Protein AF-A0AA41R376-F1 (afdb_monomer)

Solvent-accessible surface area (backbone atoms only — not comparable to full-atom values): 4554 Å² total; per-residue (Å²): 132,84,76,88,73,90,66,74,90,59,95,65,48,42,79,45,70,39,48,90,89,67,44,49,40,61,49,17,29,74,64,56,71,36,42,90,47,24,62,56,46,24,68,50,58,78,47,87,52,85,82,71,77,49,66,71,43,75,42,47,37,70,37,48,67,58,41,59,76,72,66,73,114

Nearest PDB structures (foldseek):
  8kea-assembly1_L  TM=8.767E-01  e=2.487E-04  unclassified Caudoviricetes
  8zex-assembly1_A  TM=9.099E-01  e=4.736E-04  Escherichia coli
  7b5h-assembly1_AK  TM=9.187E-01  e=6.772E-04  Nostoc sp. PCC 7120 = FACHB-418
  7aeb-assembly1_M  TM=9.172E-01  e=4.351E-03  Algoriphagus machipongonensis
  7au7-assembly1_A  TM=6.538E-01  e=1.349E-01  Medicago truncatula

pLDDT: mean 91.1, std 9.37, range [49.34, 98.12]

Secondary structure (DSSP, 8-state):
-PPPP-----TT-EEEE--TT--HHHHHHHHHS-GGGHHHHHHHTT-SSTT---TT-EEEE--HHHHHHHT--

Sequence (73 aa):
MRFPIDTSPRFDDRFHSVTDGDRLDLLAHRYLGEAKLWWLICDYNDIFFPLELTPGMLLRIPSMDHVSMHILD

Mean predicted aligned error: 3.49 Å

Organism: NCBI:txid2929485

Radius of gyration: 11.57 Å; Cα contacts (8 Å, |Δi|>4): 101; chains: 1; bounding box: 32×21×24 Å

Foldseek 3Di:
DADQAPLPDDPQKDKDFDDPPDFLLVVCCVQQVGSVCSVVQCSNQVNPDRPPDDGRDITI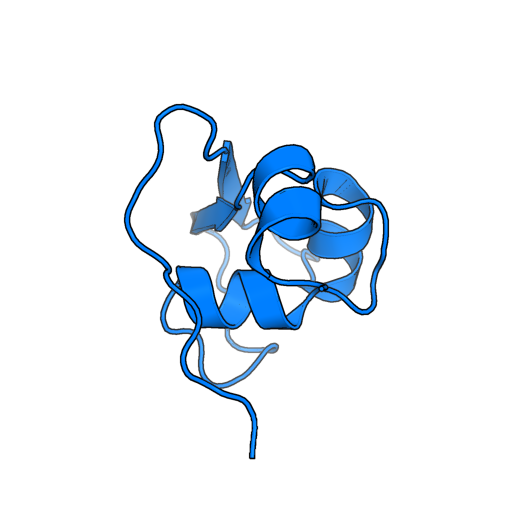HHHNVCCVPGPPD

Structure (mmCIF, N/CA/C/O backbone):
data_AF-A0AA41R376-F1
#
_entry.id   AF-A0AA41R376-F1
#
loop_
_atom_site.group_PDB
_atom_site.id
_atom_site.type_symbol
_atom_site.label_atom_id
_atom_site.label_alt_id
_atom_site.label_comp_id
_atom_site.label_asym_id
_atom_site.label_entity_id
_atom_site.label_seq_id
_atom_site.pdbx_PDB_ins_code
_atom_site.Cartn_x
_atom_site.Cartn_y
_atom_site.Cartn_z
_atom_site.occupancy
_atom_site.B_iso_or_equiv
_atom_site.auth_seq_id
_atom_site.auth_comp_id
_atom_site.auth_asym_id
_atom_site.auth_atom_id
_atom_site.pdbx_PDB_model_num
ATOM 1 N N . MET A 1 1 ? 16.201 -10.971 11.167 1.00 49.34 1 MET A N 1
ATOM 2 C CA . MET A 1 1 ? 16.002 -9.505 11.147 1.00 49.34 1 MET A CA 1
ATOM 3 C C . MET A 1 1 ? 15.854 -9.094 9.698 1.00 49.34 1 MET A C 1
ATOM 5 O O . MET A 1 1 ? 16.630 -9.586 8.889 1.00 49.34 1 MET A O 1
ATOM 9 N N . ARG A 1 2 ? 14.845 -8.285 9.361 1.00 63.50 2 ARG A N 1
ATOM 10 C CA . ARG A 1 2 ? 14.779 -7.642 8.042 1.00 63.50 2 ARG A CA 1
ATOM 11 C C . ARG A 1 2 ? 15.773 -6.486 8.027 1.00 63.50 2 ARG A C 1
ATOM 13 O O . ARG A 1 2 ? 15.925 -5.816 9.048 1.00 63.50 2 ARG A O 1
ATOM 20 N N . PHE A 1 3 ? 16.465 -6.295 6.910 1.00 69.50 3 PHE A N 1
ATOM 21 C CA . PHE A 1 3 ? 17.243 -5.081 6.708 1.00 69.50 3 PHE A CA 1
ATOM 22 C C . PHE A 1 3 ? 16.279 -3.907 6.507 1.00 69.50 3 PHE A C 1
ATOM 24 O O . PHE A 1 3 ? 15.213 -4.114 5.923 1.00 69.50 3 PHE A O 1
ATOM 31 N N . PRO A 1 4 ? 16.613 -2.704 7.001 1.00 74.75 4 PRO A N 1
ATOM 32 C CA . PRO A 1 4 ? 15.868 -1.504 6.650 1.00 74.75 4 PRO A CA 1
ATOM 33 C C . PRO A 1 4 ? 15.813 -1.372 5.128 1.00 74.75 4 PRO A C 1
ATOM 35 O O . PRO A 1 4 ? 16.852 -1.439 4.470 1.00 74.75 4 PRO A O 1
ATOM 38 N N . ILE A 1 5 ? 14.610 -1.222 4.584 1.00 86.00 5 ILE A N 1
ATOM 39 C CA . ILE A 1 5 ? 14.412 -0.952 3.161 1.00 86.00 5 ILE A CA 1
ATOM 40 C C . ILE A 1 5 ? 14.462 0.559 2.926 1.00 86.00 5 ILE A C 1
ATOM 42 O O . ILE A 1 5 ? 14.087 1.342 3.800 1.00 86.00 5 ILE A O 1
ATOM 46 N N . ASP A 1 6 ? 14.927 0.976 1.750 1.00 87.94 6 ASP A N 1
ATOM 47 C CA . ASP A 1 6 ? 14.834 2.375 1.342 1.00 87.94 6 ASP A CA 1
ATOM 48 C C . ASP A 1 6 ? 13.379 2.706 0.992 1.00 87.94 6 ASP A C 1
ATOM 50 O O . ASP A 1 6 ? 12.856 2.252 -0.022 1.00 87.94 6 ASP A O 1
ATOM 54 N N . THR A 1 7 ? 12.725 3.494 1.844 1.00 91.88 7 THR A N 1
ATOM 55 C CA . THR A 1 7 ? 11.358 3.988 1.627 1.00 91.88 7 THR A CA 1
ATOM 56 C C . THR A 1 7 ? 11.338 5.442 1.157 1.00 91.88 7 THR A C 1
ATOM 58 O O . THR A 1 7 ? 10.318 6.127 1.295 1.00 91.88 7 THR A O 1
ATOM 61 N N . SER A 1 8 ? 12.443 5.963 0.613 1.00 91.75 8 SER A N 1
ATOM 62 C CA . SER A 1 8 ? 12.489 7.331 0.088 1.00 91.75 8 SER A CA 1
ATOM 63 C C . SER A 1 8 ? 11.417 7.534 -0.994 1.00 91.75 8 SER A C 1
ATOM 65 O O . SER A 1 8 ? 11.228 6.647 -1.827 1.00 91.75 8 SER A O 1
ATOM 67 N N . PRO A 1 9 ? 10.686 8.669 -1.002 1.00 93.50 9 PRO A N 1
ATOM 68 C CA . PRO A 1 9 ? 9.662 8.930 -2.013 1.00 93.50 9 PRO A CA 1
ATOM 69 C C . PRO A 1 9 ? 10.208 8.853 -3.436 1.00 93.50 9 PRO A C 1
ATOM 71 O O . PRO A 1 9 ? 11.270 9.411 -3.731 1.00 93.50 9 PRO A O 1
ATOM 74 N N . ARG A 1 10 ? 9.450 8.213 -4.325 1.00 94.25 10 ARG A N 1
ATOM 75 C CA . ARG A 1 10 ? 9.782 8.097 -5.749 1.00 94.25 10 ARG A CA 1
ATOM 76 C C . ARG A 1 10 ? 8.659 8.655 -6.613 1.00 94.25 10 ARG A C 1
ATOM 78 O O . ARG A 1 10 ? 7.516 8.792 -6.189 1.00 94.25 10 ARG A O 1
ATOM 85 N N . PHE A 1 11 ? 9.000 9.016 -7.848 1.00 95.88 11 PHE A N 1
ATOM 86 C CA . PHE A 1 11 ? 8.051 9.629 -8.784 1.00 95.88 11 PHE A CA 1
ATOM 87 C C . PHE A 1 11 ? 6.956 8.658 -9.255 1.00 95.88 11 PHE A C 1
ATOM 89 O O . PHE A 1 11 ? 5.921 9.094 -9.751 1.00 95.88 11 PHE A O 1
ATOM 96 N N . ASP A 1 12 ? 7.209 7.358 -9.139 1.00 95.94 12 ASP A N 1
ATOM 97 C CA . ASP A 1 12 ? 6.339 6.259 -9.546 1.00 9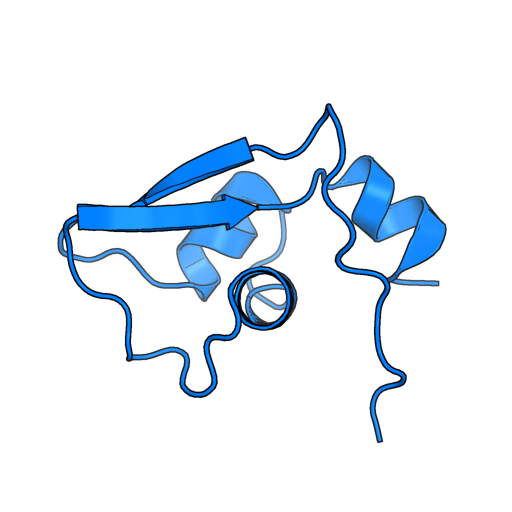5.94 12 ASP A CA 1
ATOM 98 C C . ASP A 1 12 ? 5.541 5.652 -8.379 1.00 95.94 12 ASP A C 1
ATOM 100 O O . ASP A 1 12 ? 4.792 4.689 -8.581 1.00 95.94 12 ASP A O 1
ATOM 104 N N . ASP A 1 13 ? 5.648 6.239 -7.182 1.00 96.88 13 ASP A N 1
ATOM 105 C CA . ASP A 1 13 ? 4.789 5.908 -6.051 1.00 96.88 13 ASP A CA 1
ATOM 106 C C . ASP A 1 13 ? 3.323 6.233 -6.378 1.00 96.88 13 ASP A C 1
ATOM 108 O O . ASP A 1 13 ? 2.980 7.248 -6.994 1.00 96.88 13 ASP A O 1
ATOM 112 N N . ARG A 1 14 ? 2.425 5.361 -5.926 1.00 97.88 14 ARG A N 1
ATOM 113 C CA . ARG A 1 14 ? 0.975 5.535 -6.036 1.00 97.88 14 ARG A CA 1
ATOM 114 C C . ARG A 1 14 ? 0.393 5.914 -4.688 1.00 97.88 14 ARG A C 1
ATOM 116 O O . ARG A 1 14 ? 0.898 5.509 -3.647 1.00 97.88 14 ARG A O 1
ATOM 123 N N . PHE A 1 15 ? -0.722 6.633 -4.714 1.00 97.94 15 PHE A N 1
ATOM 124 C CA . PHE A 1 15 ? -1.454 6.998 -3.509 1.00 97.94 15 PHE A CA 1
ATOM 125 C C . PHE A 1 15 ? -2.843 6.370 -3.509 1.00 97.94 15 PHE A C 1
ATOM 127 O O . PHE A 1 15 ? -3.546 6.389 -4.523 1.00 97.94 15 PHE A O 1
ATOM 134 N N . HIS A 1 16 ? -3.233 5.813 -2.369 1.00 98.12 16 HIS A N 1
ATOM 135 C CA . HIS A 1 16 ? -4.528 5.179 -2.168 1.00 98.12 16 HIS A CA 1
ATOM 136 C C . HIS A 1 16 ? -5.203 5.764 -0.929 1.00 98.12 16 HIS A C 1
ATOM 138 O O . HIS A 1 16 ? -4.635 5.732 0.159 1.00 98.12 16 HIS A O 1
ATOM 144 N N . SER A 1 17 ? -6.413 6.300 -1.092 1.00 98.12 17 SER A N 1
ATOM 145 C CA . SER A 1 17 ? -7.233 6.727 0.041 1.00 98.12 17 SER A CA 1
ATOM 146 C C . SER A 1 17 ? -8.001 5.524 0.574 1.00 98.12 17 SER A C 1
ATOM 148 O O . SER A 1 17 ? -8.787 4.935 -0.165 1.00 98.12 17 SER A O 1
ATOM 150 N N . VAL A 1 18 ? -7.742 5.163 1.830 1.00 97.19 18 VAL A N 1
ATOM 151 C CA . VAL A 1 18 ? -8.352 4.017 2.509 1.00 97.19 18 VAL A CA 1
ATOM 152 C C . VAL A 1 18 ? -9.861 4.205 2.594 1.00 97.19 18 VAL A C 1
ATOM 154 O O . VAL A 1 18 ? -10.353 5.265 2.990 1.00 97.19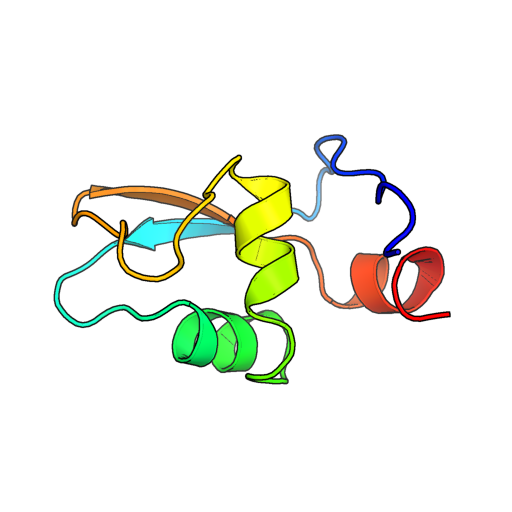 18 VAL A O 1
ATOM 157 N N . THR A 1 19 ? -10.593 3.151 2.269 1.00 96.56 19 THR A N 1
ATOM 158 C CA . THR A 1 19 ? -12.048 3.056 2.373 1.00 96.56 19 THR A CA 1
ATOM 159 C C . THR A 1 19 ? -12.456 1.939 3.329 1.00 96.56 19 THR A C 1
ATOM 161 O O . THR A 1 19 ? -11.630 1.143 3.779 1.00 96.56 19 THR A O 1
ATOM 164 N N . ASP A 1 20 ? -13.739 1.899 3.690 1.00 94.50 20 ASP A N 1
ATOM 165 C CA . ASP 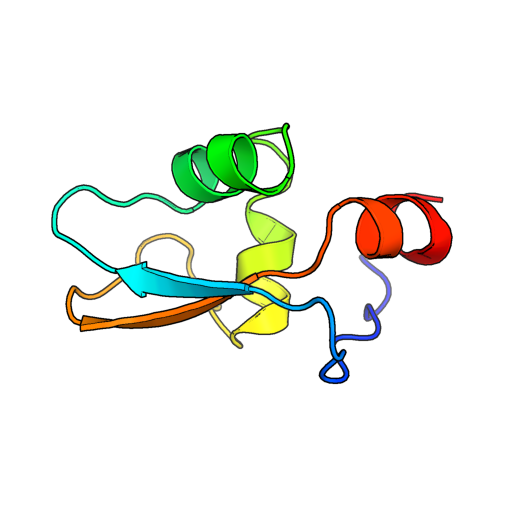A 1 20 ? -14.253 0.826 4.538 1.00 94.50 20 ASP A CA 1
ATOM 166 C C . ASP A 1 20 ? -14.089 -0.541 3.852 1.00 94.50 20 ASP A C 1
ATOM 168 O O . ASP A 1 20 ? -14.410 -0.706 2.673 1.00 94.50 20 ASP A O 1
ATOM 172 N N . GLY A 1 21 ? -13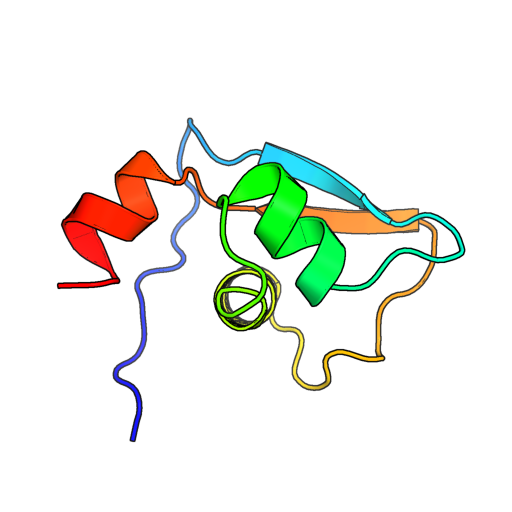.565 -1.516 4.595 1.00 92.44 21 GLY A N 1
ATOM 173 C CA . GLY A 1 21 ? -13.257 -2.856 4.090 1.00 92.44 21 GLY A CA 1
ATOM 174 C C . GLY A 1 21 ? -11.889 -3.024 3.415 1.00 92.44 21 GLY A C 1
ATOM 175 O O . GLY A 1 21 ? -11.546 -4.156 3.054 1.00 92.44 21 GLY A O 1
ATOM 176 N N . ASP A 1 22 ? -11.081 -1.966 3.273 1.00 95.69 22 ASP A N 1
ATOM 177 C CA . ASP A 1 22 ? -9.705 -2.121 2.796 1.00 95.69 22 ASP A CA 1
ATOM 178 C C . ASP A 1 22 ? -8.842 -2.894 3.799 1.00 95.69 22 ASP A C 1
ATOM 180 O O . ASP A 1 22 ? -8.932 -2.745 5.019 1.00 95.69 22 ASP A O 1
ATOM 184 N N . ARG A 1 23 ? -7.966 -3.737 3.254 1.00 95.00 23 ARG A N 1
ATOM 185 C CA . ARG A 1 23 ? -6.977 -4.504 4.011 1.00 95.00 23 ARG A CA 1
ATOM 186 C C . ARG A 1 23 ? -5.646 -4.479 3.279 1.00 95.00 23 ARG A C 1
ATOM 188 O O . ARG A 1 23 ? -5.615 -4.567 2.052 1.00 95.00 23 ARG A O 1
ATOM 195 N N . LEU A 1 24 ? -4.541 -4.411 4.017 1.00 96.06 24 LEU A N 1
ATOM 196 C CA . LEU A 1 24 ? -3.206 -4.295 3.421 1.00 96.06 24 LEU A CA 1
ATOM 197 C C . LEU A 1 24 ? -2.832 -5.467 2.504 1.00 96.06 24 LEU A C 1
ATOM 199 O O . LEU A 1 24 ? -2.149 -5.257 1.509 1.00 96.06 24 LEU A O 1
ATOM 203 N N . ASP A 1 25 ? -3.293 -6.684 2.793 1.00 95.94 25 ASP A N 1
ATOM 204 C CA . ASP A 1 25 ? -3.100 -7.858 1.933 1.00 95.94 25 ASP A CA 1
ATOM 205 C C . ASP A 1 25 ? -3.850 -7.733 0.600 1.00 95.94 25 ASP A C 1
ATOM 207 O O . ASP A 1 25 ? -3.292 -8.029 -0.459 1.00 95.94 25 ASP A O 1
ATOM 211 N N . LEU A 1 26 ? -5.085 -7.225 0.629 1.00 97.19 26 LEU A N 1
ATOM 212 C CA . LEU A 1 26 ? -5.866 -6.955 -0.581 1.00 97.19 26 LEU A CA 1
ATOM 213 C C . LEU A 1 26 ? -5.267 -5.810 -1.404 1.00 97.19 26 LEU A C 1
ATOM 215 O O . LEU A 1 26 ? -5.201 -5.900 -2.632 1.00 97.19 26 LEU A O 1
ATOM 219 N N . LEU A 1 27 ? -4.797 -4.754 -0.739 1.00 97.38 27 LEU A N 1
ATOM 220 C CA . LEU A 1 27 ? -4.118 -3.639 -1.396 1.00 97.38 27 LEU A CA 1
ATOM 221 C C . LEU A 1 27 ? -2.784 -4.088 -2.004 1.00 97.38 27 LEU A C 1
ATOM 223 O O . LEU A 1 27 ? -2.510 -3.775 -3.160 1.00 97.38 27 LEU A O 1
ATOM 227 N N . ALA A 1 28 ? -1.992 -4.889 -1.293 1.00 97.81 28 ALA A N 1
ATOM 228 C CA . ALA A 1 28 ? -0.752 -5.441 -1.830 1.00 97.81 28 ALA A CA 1
ATOM 229 C C . ALA A 1 28 ? -1.004 -6.338 -3.041 1.00 97.81 28 ALA A C 1
ATOM 231 O O . ALA A 1 28 ? -0.339 -6.178 -4.058 1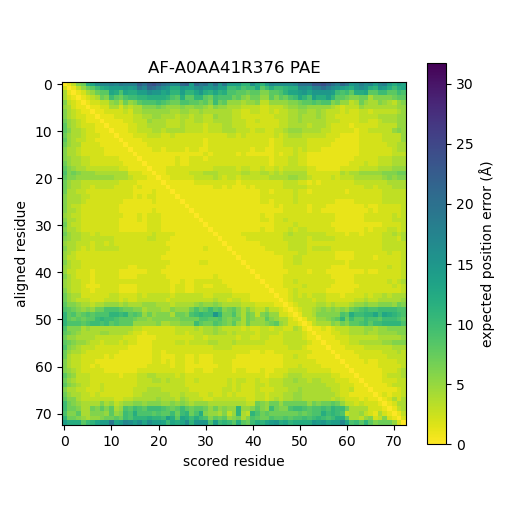.00 97.81 28 ALA A O 1
ATOM 232 N N . HIS A 1 29 ? -2.015 -7.208 -3.004 1.00 98.00 29 HIS A N 1
ATOM 233 C CA . HIS A 1 29 ? -2.376 -7.985 -4.188 1.00 98.00 29 HIS A CA 1
ATOM 234 C C . HIS A 1 29 ? -2.801 -7.089 -5.364 1.00 98.00 29 HIS A C 1
ATOM 236 O O . HIS A 1 29 ? -2.373 -7.314 -6.494 1.00 98.00 29 HIS A O 1
ATOM 242 N N . ARG A 1 30 ? -3.588 -6.037 -5.103 1.00 97.69 30 ARG A N 1
ATOM 243 C CA . ARG A 1 30 ? -4.060 -5.095 -6.131 1.00 97.69 30 ARG A CA 1
ATOM 244 C C . ARG A 1 30 ? -2.924 -4.301 -6.781 1.00 97.69 30 ARG A C 1
ATOM 246 O O . ARG A 1 30 ? -2.951 -4.100 -7.992 1.00 97.69 30 ARG A O 1
ATOM 253 N N . TYR A 1 31 ? -1.982 -3.794 -5.989 1.00 97.94 31 TYR A N 1
ATOM 254 C CA . TYR A 1 31 ? -0.971 -2.840 -6.458 1.00 97.94 31 TYR A CA 1
ATOM 255 C C . TYR A 1 31 ? 0.398 -3.469 -6.729 1.00 97.94 31 TYR A C 1
ATOM 257 O O . TYR A 1 31 ? 1.102 -3.006 -7.623 1.00 97.94 31 TYR A O 1
ATOM 265 N N . LEU A 1 32 ? 0.757 -4.514 -5.984 1.00 96.69 32 LEU A N 1
ATOM 266 C CA . LEU A 1 32 ? 2.053 -5.197 -6.035 1.00 96.69 32 LEU A CA 1
ATOM 267 C C . LEU A 1 32 ? 1.929 -6.637 -6.569 1.00 96.69 32 LEU A C 1
ATOM 269 O O . LEU A 1 32 ? 2.900 -7.381 -6.591 1.00 96.69 32 LEU A O 1
ATOM 273 N N . GLY A 1 33 ? 0.728 -7.077 -6.958 1.00 97.06 33 GLY A N 1
ATOM 274 C CA . GLY A 1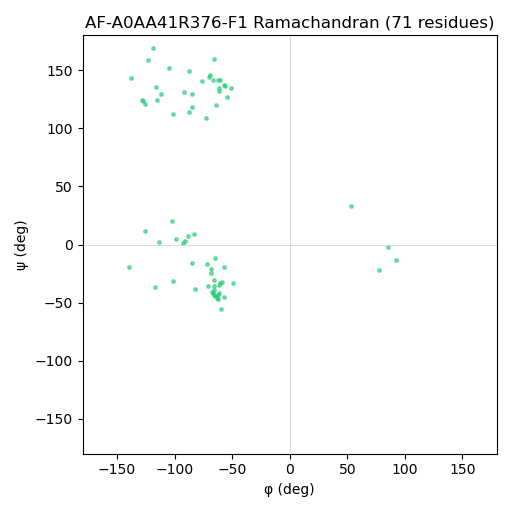 33 ? 0.470 -8.412 -7.510 1.00 97.06 33 GLY A CA 1
ATOM 275 C C . GLY A 1 33 ? 0.417 -9.540 -6.474 1.0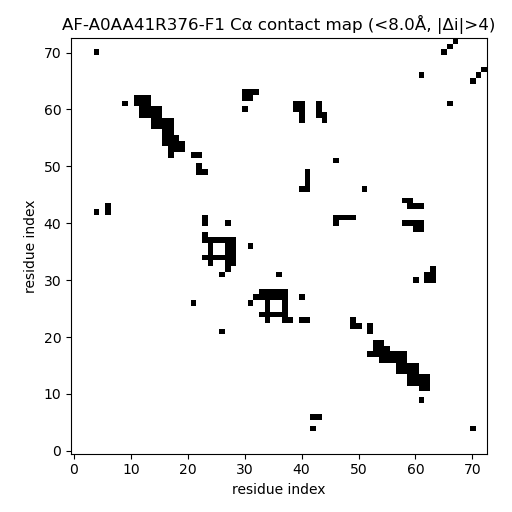0 97.06 33 GLY A C 1
ATOM 276 O O . GLY A 1 33 ? -0.245 -10.554 -6.699 1.00 97.06 33 GLY A O 1
ATOM 277 N N . GLU A 1 34 ? 1.022 -9.368 -5.298 1.00 96.69 34 GLU A N 1
ATOM 278 C CA . GLU A 1 34 ? 1.116 -10.414 -4.279 1.00 96.69 34 GLU A CA 1
ATOM 279 C C . GLU A 1 34 ? 0.634 -9.953 -2.900 1.00 96.69 34 GLU A C 1
ATOM 281 O O . GLU A 1 34 ? 1.177 -9.026 -2.303 1.00 96.69 34 GLU A O 1
ATOM 286 N N . ALA A 1 35 ? -0.329 -10.678 -2.321 1.00 96.62 35 ALA A N 1
ATOM 287 C CA . ALA A 1 35 ? -0.855 -10.377 -0.987 1.00 96.62 35 ALA A CA 1
ATOM 288 C C . ALA A 1 35 ? 0.227 -10.413 0.107 1.00 96.62 35 ALA A C 1
ATOM 290 O O . ALA A 1 35 ? 0.175 -9.642 1.062 1.00 96.62 35 ALA A O 1
ATOM 291 N N . LYS A 1 36 ? 1.245 -11.275 -0.045 1.00 94.81 36 LYS A N 1
ATOM 292 C CA . LYS A 1 36 ? 2.354 -11.427 0.914 1.00 94.81 36 LYS A CA 1
ATOM 293 C C . LYS A 1 36 ? 3.237 -10.178 1.032 1.00 94.81 36 LYS A C 1
ATOM 295 O O . LYS A 1 36 ? 4.061 -10.124 1.939 1.00 94.81 36 LYS A O 1
ATOM 300 N N . LEU A 1 37 ? 3.081 -9.206 0.130 1.00 95.44 37 LEU A N 1
ATOM 301 C CA . LEU A 1 37 ? 3.821 -7.943 0.102 1.00 95.44 37 LEU A CA 1
ATOM 302 C C . LEU A 1 37 ? 3.165 -6.831 0.937 1.00 95.44 37 LEU A C 1
ATOM 304 O O . LEU A 1 37 ? 3.644 -5.703 0.930 1.00 95.44 37 LEU A O 1
ATOM 308 N N . TRP A 1 38 ? 2.110 -7.139 1.701 1.00 95.31 38 TRP A N 1
ATOM 309 C CA . TRP A 1 38 ? 1.423 -6.195 2.598 1.00 95.31 38 TRP A CA 1
ATOM 310 C C . TRP A 1 38 ? 2.367 -5.405 3.513 1.00 95.31 38 TRP A C 1
ATOM 312 O O . TRP A 1 38 ? 2.117 -4.239 3.804 1.00 95.31 38 TRP A O 1
ATOM 322 N N . TRP A 1 39 ? 3.474 -6.016 3.934 1.00 92.88 39 TRP A N 1
ATOM 323 C CA . TRP A 1 39 ? 4.449 -5.400 4.831 1.00 92.88 39 TRP A CA 1
ATOM 324 C C . TRP A 1 39 ? 5.222 -4.247 4.183 1.00 92.88 39 TRP A C 1
ATOM 326 O O . TRP A 1 39 ? 5.659 -3.356 4.898 1.00 92.88 39 TRP A O 1
ATOM 336 N N . LEU A 1 40 ? 5.348 -4.210 2.852 1.00 94.56 40 LEU A N 1
ATOM 337 C CA . LEU A 1 40 ? 5.957 -3.068 2.162 1.00 94.56 40 LEU A CA 1
ATOM 338 C C . LEU A 1 40 ? 5.098 -1.819 2.318 1.00 94.56 40 LEU A C 1
ATOM 340 O O . LEU A 1 40 ? 5.613 -0.728 2.532 1.00 94.56 40 LEU A O 1
ATOM 344 N N . ILE A 1 41 ? 3.776 -1.985 2.254 1.00 95.69 41 ILE A N 1
ATOM 345 C CA . ILE A 1 41 ? 2.844 -0.880 2.472 1.00 95.69 41 ILE A CA 1
ATOM 346 C C . ILE A 1 41 ? 2.944 -0.399 3.926 1.00 95.69 41 ILE A C 1
ATOM 348 O O . ILE A 1 41 ? 2.879 0.804 4.159 1.00 95.69 41 ILE A O 1
ATOM 352 N N . CYS A 1 42 ? 3.164 -1.298 4.894 1.00 94.56 42 CYS A N 1
ATOM 353 C CA . CYS A 1 42 ? 3.437 -0.900 6.277 1.00 94.56 42 CYS A CA 1
ATOM 354 C C . CYS A 1 42 ? 4.686 -0.022 6.388 1.00 94.56 42 CYS A C 1
ATOM 356 O O . CYS A 1 42 ? 4.591 1.103 6.876 1.00 94.56 42 CYS A O 1
ATOM 358 N N . ASP A 1 43 ? 5.822 -0.512 5.887 1.00 93.38 43 ASP A N 1
ATOM 359 C CA . ASP A 1 43 ? 7.111 0.179 5.989 1.00 93.38 43 ASP A CA 1
ATOM 360 C C . ASP A 1 43 ? 7.086 1.545 5.273 1.00 93.38 43 ASP A C 1
ATOM 362 O O . ASP A 1 43 ? 7.676 2.511 5.749 1.00 93.38 43 ASP A O 1
ATOM 366 N N . TYR A 1 44 ? 6.356 1.672 4.157 1.00 95.44 44 TYR A N 1
ATOM 367 C CA . TYR A 1 44 ? 6.231 2.937 3.418 1.00 95.44 44 TYR A CA 1
ATOM 368 C C . TYR A 1 44 ? 5.380 4.008 4.110 1.00 95.44 44 TYR A C 1
ATOM 370 O O . TYR A 1 44 ? 5.450 5.171 3.694 1.00 95.44 44 TYR A O 1
ATOM 378 N N . ASN A 1 45 ? 4.569 3.628 5.099 1.00 94.88 45 ASN A N 1
ATOM 379 C CA . ASN A 1 45 ? 3.586 4.497 5.753 1.00 94.88 45 ASN A CA 1
ATOM 380 C C . ASN A 1 45 ? 3.742 4.542 7.280 1.00 94.88 45 ASN A C 1
ATOM 382 O O . ASN A 1 45 ? 2.836 5.022 7.956 1.00 94.88 45 ASN A O 1
ATOM 386 N N . ASP A 1 46 ? 4.848 4.015 7.816 1.00 91.56 46 ASP A N 1
ATOM 387 C CA . ASP A 1 46 ? 5.108 3.919 9.258 1.00 91.56 46 ASP A CA 1
ATOM 388 C C . ASP A 1 46 ? 3.966 3.229 10.041 1.00 91.56 46 ASP A C 1
ATOM 390 O O . ASP A 1 46 ? 3.683 3.557 11.194 1.00 91.56 46 ASP A O 1
ATOM 394 N N . ILE A 1 47 ? 3.292 2.254 9.414 1.00 92.31 47 ILE A N 1
ATOM 395 C CA . ILE A 1 47 ? 2.194 1.499 10.036 1.00 92.31 47 ILE A CA 1
ATOM 396 C C . ILE A 1 47 ? 2.781 0.304 10.779 1.00 92.31 47 ILE A C 1
ATOM 398 O O . ILE A 1 47 ? 3.294 -0.631 10.162 1.00 92.31 47 ILE A O 1
ATOM 402 N N . PHE A 1 48 ? 2.655 0.303 12.105 1.00 85.56 48 PHE A N 1
ATOM 403 C CA . PHE A 1 48 ? 3.198 -0.767 12.938 1.00 85.56 48 PHE A CA 1
ATOM 404 C C . PHE A 1 48 ? 2.271 -1.986 12.994 1.00 85.56 48 PHE A C 1
ATOM 406 O O . PHE A 1 48 ? 2.747 -3.125 12.961 1.00 85.56 48 PHE A O 1
ATOM 413 N N . PHE A 1 49 ? 0.949 -1.771 13.036 1.00 81.75 49 PHE A N 1
ATOM 414 C CA . PHE A 1 49 ? -0.025 -2.858 13.037 1.00 81.75 49 PHE A CA 1
ATOM 415 C C . PHE A 1 49 ? -0.897 -2.837 11.771 1.00 81.75 49 PHE A C 1
ATOM 417 O O . PHE A 1 49 ? -1.600 -1.863 11.513 1.00 81.75 49 PHE A O 1
ATOM 424 N N . PRO A 1 50 ? -0.962 -3.941 11.002 1.00 73.81 50 PRO A N 1
ATOM 425 C CA . PRO A 1 50 ? -1.733 -4.013 9.754 1.00 73.81 50 PRO A CA 1
ATOM 426 C C . PRO A 1 50 ? -3.229 -3.690 9.859 1.00 73.81 50 PRO A C 1
ATOM 428 O O . PRO A 1 50 ? -3.877 -3.434 8.848 1.00 73.81 50 PRO A O 1
ATOM 431 N N . LEU A 1 51 ? -3.782 -3.758 11.072 1.00 79.81 51 LEU A N 1
ATOM 432 C CA . LEU A 1 51 ? -5.193 -3.522 11.370 1.00 79.81 51 LEU A CA 1
ATOM 433 C C . LEU A 1 51 ? -5.500 -2.054 11.720 1.00 79.81 51 LEU A C 1
ATOM 435 O O . LEU A 1 51 ? -6.644 -1.743 12.026 1.00 79.81 51 LEU A O 1
ATOM 439 N N . GLU A 1 52 ? -4.513 -1.155 11.667 1.00 83.31 52 GLU A N 1
ATOM 440 C CA . GLU A 1 52 ? -4.669 0.277 11.986 1.00 83.31 52 GLU A CA 1
ATOM 441 C C . GLU A 1 52 ? -5.213 1.121 10.822 1.00 83.31 52 GLU A C 1
ATOM 443 O O . GLU A 1 52 ? -5.251 2.350 10.901 1.00 83.31 52 GLU A O 1
ATOM 448 N N . LEU A 1 53 ? -5.656 0.488 9.733 1.00 91.38 53 LEU A N 1
ATOM 449 C CA . LEU A 1 53 ? -6.244 1.209 8.610 1.00 91.38 53 LEU A CA 1
ATOM 450 C C . LEU A 1 53 ? -7.537 1.917 9.026 1.00 91.38 53 LEU A C 1
ATOM 452 O O . LEU A 1 53 ? -8.519 1.290 9.415 1.00 91.38 53 LEU A O 1
ATOM 456 N N . THR A 1 54 ? -7.534 3.241 8.885 1.00 93.25 54 THR A N 1
ATOM 457 C CA . THR A 1 54 ? -8.690 4.106 9.125 1.00 93.25 54 THR A CA 1
ATOM 458 C C . THR A 1 54 ? -9.162 4.695 7.794 1.00 93.25 54 THR A C 1
ATOM 460 O O . THR A 1 54 ? -8.337 5.254 7.063 1.00 93.25 54 THR A O 1
ATOM 463 N N . PRO A 1 55 ? -10.464 4.619 7.457 1.00 95.38 55 PRO A N 1
ATOM 464 C CA . PRO A 1 55 ? -10.998 5.273 6.267 1.00 95.38 55 PRO A CA 1
ATOM 465 C C . PRO A 1 55 ? -10.607 6.756 6.195 1.00 95.38 55 PRO A C 1
ATOM 467 O O . PRO A 1 55 ? -10.687 7.482 7.185 1.00 95.38 55 PRO A O 1
ATOM 470 N N . GLY A 1 56 ? -10.168 7.201 5.019 1.00 94.88 56 GLY A N 1
ATOM 471 C CA . GLY A 1 56 ? -9.636 8.544 4.780 1.00 94.88 56 GLY A CA 1
ATOM 472 C C . GLY A 1 56 ? -8.115 8.672 4.924 1.00 94.88 56 GLY A C 1
ATOM 473 O O . GLY A 1 56 ? -7.562 9.664 4.449 1.00 94.88 56 GLY A O 1
ATOM 474 N N . MET A 1 57 ? -7.414 7.684 5.498 1.00 95.31 57 MET A N 1
ATOM 475 C CA . MET A 1 57 ? -5.945 7.655 5.473 1.00 95.31 57 MET A CA 1
ATOM 476 C C . MET A 1 57 ? -5.428 7.608 4.034 1.00 95.31 57 MET A C 1
ATOM 478 O O . MET A 1 57 ? -5.994 6.920 3.186 1.00 95.31 57 MET A O 1
ATOM 482 N N . LEU A 1 58 ? -4.336 8.319 3.759 1.00 97.38 58 LEU A N 1
ATOM 483 C CA . LEU A 1 58 ? -3.664 8.272 2.465 1.00 97.38 58 LEU A CA 1
ATOM 484 C C . LEU A 1 58 ? -2.434 7.371 2.566 1.00 97.38 58 LEU A C 1
ATOM 486 O O . LEU A 1 58 ? -1.468 7.723 3.235 1.00 97.38 58 LEU A O 1
ATOM 490 N N . LEU A 1 59 ? -2.475 6.226 1.891 1.00 97.56 59 LEU A N 1
ATOM 491 C CA . LEU A 1 59 ? -1.356 5.296 1.809 1.00 97.56 59 LEU A CA 1
ATOM 492 C C . LEU A 1 59 ? -0.503 5.602 0.583 1.00 97.56 59 LEU A C 1
ATOM 494 O O . LEU A 1 59 ? -1.025 5.690 -0.530 1.00 97.56 59 LEU A O 1
ATOM 498 N N . ARG A 1 60 ? 0.808 5.689 0.782 1.00 97.88 60 ARG A N 1
ATOM 499 C CA . ARG A 1 60 ? 1.824 5.638 -0.267 1.00 97.88 60 ARG A CA 1
ATOM 500 C C . ARG A 1 60 ? 2.165 4.184 -0.572 1.00 97.88 60 ARG A C 1
ATOM 502 O O . ARG A 1 60 ? 2.453 3.403 0.332 1.00 97.88 60 ARG A O 1
ATOM 509 N N . ILE A 1 61 ? 2.130 3.818 -1.842 1.00 97.81 61 ILE A N 1
ATOM 510 C CA . ILE A 1 61 ? 2.347 2.454 -2.316 1.00 97.81 61 ILE A CA 1
ATOM 511 C C . ILE A 1 61 ? 3.467 2.496 -3.359 1.00 97.81 61 ILE A C 1
ATOM 513 O O . ILE A 1 61 ? 3.297 3.189 -4.365 1.00 97.81 61 ILE A O 1
ATOM 517 N N . PRO A 1 62 ? 4.586 1.777 -3.158 1.00 96.69 62 PRO A N 1
ATOM 518 C CA . PRO A 1 62 ? 5.671 1.765 -4.131 1.00 96.69 62 PRO A CA 1
ATOM 519 C C . PRO A 1 62 ? 5.253 1.109 -5.445 1.00 96.69 62 PRO A C 1
ATOM 521 O O . PRO A 1 62 ? 4.313 0.310 -5.497 1.00 96.69 62 PRO A O 1
ATOM 524 N N . SER A 1 63 ? 5.981 1.409 -6.518 1.00 95.62 63 SER A N 1
ATOM 525 C CA . SER A 1 63 ? 5.828 0.669 -7.768 1.00 95.62 63 SER A CA 1
ATOM 526 C C . SER A 1 63 ? 6.364 -0.759 -7.626 1.00 95.62 63 SER A C 1
ATOM 528 O O . SER A 1 63 ? 7.353 -1.017 -6.934 1.00 95.62 63 SER A O 1
ATOM 530 N N . MET A 1 64 ? 5.722 -1.707 -8.313 1.00 94.00 64 MET A N 1
ATOM 531 C CA . MET A 1 64 ? 6.189 -3.094 -8.303 1.00 94.00 64 MET A CA 1
ATOM 532 C C . MET A 1 64 ? 7.558 -3.248 -8.984 1.00 94.00 64 MET A C 1
ATOM 534 O O . MET A 1 64 ? 8.353 -4.090 -8.571 1.00 94.00 64 MET A O 1
ATOM 538 N N . ASP A 1 65 ? 7.863 -2.409 -9.977 1.00 92.75 65 ASP A N 1
ATOM 539 C CA . ASP A 1 65 ? 9.168 -2.398 -10.644 1.00 92.75 65 ASP A CA 1
ATOM 540 C C . ASP A 1 65 ? 10.279 -2.020 -9.657 1.00 92.75 65 ASP A C 1
ATOM 542 O O . ASP A 1 65 ? 11.286 -2.721 -9.565 1.00 92.75 65 ASP A O 1
ATOM 546 N N . HIS A 1 66 ? 10.073 -0.973 -8.849 1.00 90.44 66 HIS A N 1
ATOM 547 C CA . HIS A 1 66 ? 11.031 -0.577 -7.818 1.00 90.44 66 HIS A CA 1
ATOM 548 C C . HIS A 1 66 ? 11.222 -1.672 -6.762 1.00 90.44 66 HIS A C 1
ATOM 550 O O . HIS A 1 66 ? 12.358 -2.022 -6.435 1.00 90.44 66 HIS A O 1
ATOM 556 N N . VAL A 1 67 ? 10.119 -2.241 -6.268 1.00 90.44 67 VAL A N 1
ATOM 557 C CA . VAL A 1 67 ? 10.141 -3.334 -5.286 1.00 90.44 67 VAL A CA 1
ATOM 558 C C . VAL A 1 67 ? 10.932 -4.532 -5.817 1.00 90.44 67 VAL A C 1
ATOM 560 O O . VAL A 1 67 ? 11.771 -5.084 -5.104 1.00 90.44 67 VAL A O 1
ATOM 563 N N . SER A 1 68 ? 10.699 -4.911 -7.074 1.00 88.81 68 SER A N 1
ATOM 564 C CA . SER A 1 68 ? 11.333 -6.082 -7.685 1.00 88.81 68 SER A CA 1
ATOM 565 C C . SER A 1 68 ? 12.821 -5.879 -7.961 1.00 88.81 68 SER A C 1
ATOM 567 O O . SER A 1 68 ? 13.574 -6.828 -7.830 1.00 88.81 68 SER A O 1
ATOM 569 N N . MET A 1 69 ? 13.249 -4.668 -8.334 1.00 85.62 69 MET A N 1
ATOM 570 C CA . MET A 1 69 ? 14.647 -4.383 -8.699 1.00 85.62 69 MET A CA 1
ATOM 571 C C . MET A 1 69 ? 15.569 -4.069 -7.513 1.00 85.62 69 MET A C 1
ATOM 573 O O . MET A 1 69 ? 16.781 -3.972 -7.699 1.00 85.62 69 MET A O 1
ATOM 577 N N . HIS A 1 70 ? 15.010 -3.768 -6.336 1.00 78.31 70 HIS A N 1
ATOM 578 C CA . HIS A 1 70 ? 15.792 -3.196 -5.233 1.00 78.31 70 HIS A CA 1
ATOM 579 C C . HIS A 1 70 ? 15.467 -3.746 -3.845 1.00 78.31 70 HIS A C 1
ATOM 581 O O . HIS A 1 70 ? 16.269 -3.546 -2.934 1.00 78.31 70 HIS A O 1
ATOM 587 N N . ILE A 1 71 ? 14.302 -4.371 -3.650 1.00 78.94 71 ILE A N 1
ATOM 588 C CA . ILE A 1 71 ? 13.836 -4.763 -2.311 1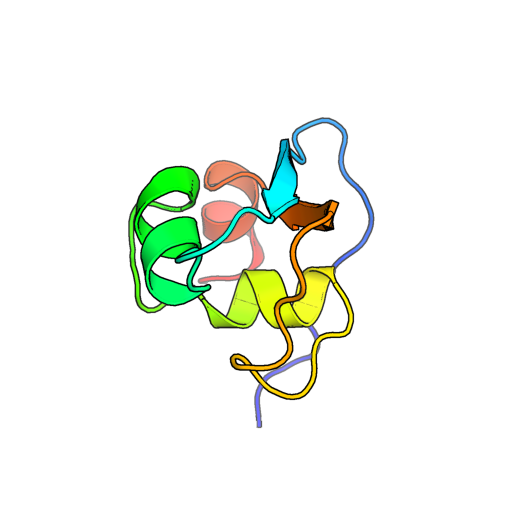.00 78.94 71 ILE A CA 1
ATOM 589 C C . ILE A 1 71 ? 13.686 -6.280 -2.165 1.00 78.94 71 ILE A C 1
ATOM 591 O O . ILE A 1 71 ? 13.940 -6.808 -1.084 1.00 78.94 71 ILE A O 1
ATOM 595 N N . LEU A 1 72 ? 13.243 -6.980 -3.213 1.00 80.12 72 LEU A N 1
ATOM 596 C CA . LEU A 1 72 ? 12.987 -8.426 -3.161 1.00 80.12 72 LEU A CA 1
ATOM 597 C C . LEU A 1 72 ? 14.173 -9.310 -3.588 1.00 80.12 72 LEU A C 1
ATOM 599 O O . LEU A 1 72 ? 14.013 -10.531 -3.573 1.00 80.12 72 LEU A O 1
ATOM 603 N N . ASP A 1 73 ? 15.315 -8.714 -3.938 1.00 62.88 73 ASP A N 1
ATOM 604 C CA . ASP A 1 73 ? 16.555 -9.422 -4.302 1.00 62.88 73 ASP A CA 1
ATOM 605 C C . ASP A 1 73 ? 17.291 -10.047 -3.099 1.00 62.88 73 ASP A C 1
ATOM 607 O O . ASP A 1 73 ? 17.302 -9.443 -1.998 1.00 62.88 73 ASP A O 1
#